Protein AF-A0A1I7UA02-F1 (afdb_monomer_lite)

Organism: NCBI:txid1561998

Sequence (76 aa):
MEAIRWDVLFSEISVVPRSNDVVRVYKDALKNINVSGRFDIKRNDGLTATIAFNGKLEGHSIFQMIIWDYLKCLTL

Radius of gyration: 13.69 Å; chains: 1; bounding box: 32×31×33 Å

pLDDT: mean 80.59, std 11.68, range [40.81, 91.5]

Structure (mmCIF, N/CA/C/O backbone):
data_AF-A0A1I7UA02-F1
#
_entry.id   AF-A0A1I7UA02-F1
#
loop_
_atom_site.group_PDB
_atom_site.id
_atom_site.type_symbol
_atom_site.label_atom_id
_atom_site.label_alt_id
_atom_site.label_comp_id
_atom_site.label_asym_id
_atom_site.label_entity_id
_atom_site.label_seq_id
_atom_site.pdbx_PDB_ins_code
_atom_site.Cartn_x
_atom_site.Cartn_y
_atom_site.Cartn_z
_atom_site.occupancy
_atom_site.B_iso_or_equiv
_atom_site.auth_seq_id
_atom_site.auth_comp_id
_atom_site.auth_asym_id
_atom_site.auth_atom_id
_atom_site.pdbx_PDB_model_num
ATOM 1 N N . MET A 1 1 ? 17.940 -1.056 -17.411 1.00 55.31 1 MET A N 1
ATOM 2 C CA . MET A 1 1 ? 17.124 -0.855 -16.194 1.00 55.31 1 MET A CA 1
ATOM 3 C C . MET A 1 1 ? 16.241 -2.079 -16.068 1.00 55.31 1 MET A C 1
ATOM 5 O O . MET A 1 1 ? 15.529 -2.361 -17.021 1.00 55.31 1 MET A O 1
ATOM 9 N N . GLU A 1 2 ? 16.341 -2.836 -14.980 1.00 65.88 2 GLU A N 1
ATOM 10 C CA . GLU A 1 2 ? 15.491 -4.015 -14.798 1.00 65.88 2 GLU A CA 1
ATOM 11 C C . GLU A 1 2 ? 14.070 -3.558 -14.449 1.00 65.88 2 GLU A C 1
ATOM 13 O O . GLU A 1 2 ? 13.874 -2.740 -13.546 1.00 65.88 2 GLU A O 1
ATOM 18 N N . ALA A 1 3 ? 13.087 -3.996 -15.233 1.00 74.62 3 ALA A N 1
ATOM 19 C CA . ALA A 1 3 ? 11.687 -3.688 -14.979 1.00 74.62 3 ALA A CA 1
ATOM 20 C C . ALA A 1 3 ? 11.206 -4.480 -13.756 1.00 74.62 3 ALA A C 1
ATOM 22 O O . ALA A 1 3 ? 11.530 -5.659 -13.612 1.00 74.62 3 ALA A O 1
ATOM 23 N N . ILE A 1 4 ? 10.415 -3.850 -12.883 1.00 76.81 4 ILE A N 1
ATOM 24 C CA . ILE A 1 4 ? 9.823 -4.550 -11.739 1.00 76.81 4 ILE A CA 1
ATOM 25 C C . ILE A 1 4 ? 8.826 -5.584 -12.272 1.00 76.81 4 ILE A C 1
ATOM 27 O O . ILE A 1 4 ? 7.839 -5.235 -12.921 1.00 76.81 4 ILE A O 1
ATOM 31 N N . ARG A 1 5 ? 9.088 -6.857 -11.977 1.00 85.88 5 ARG A N 1
ATOM 32 C CA . ARG A 1 5 ? 8.201 -7.987 -12.267 1.00 85.88 5 ARG A CA 1
ATOM 33 C C . ARG A 1 5 ? 7.133 -8.092 -11.182 1.00 85.88 5 ARG A C 1
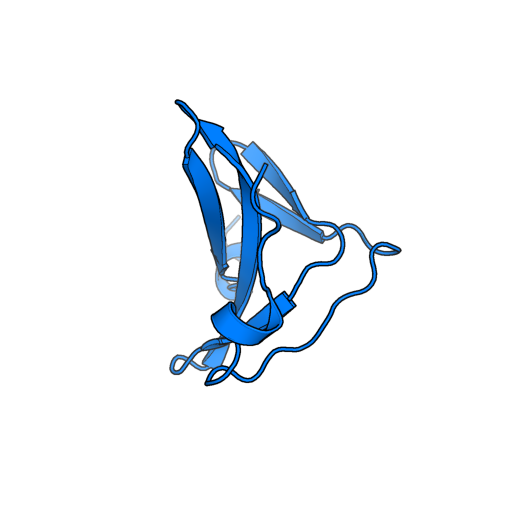ATOM 35 O O . ARG A 1 5 ? 7.293 -8.813 -10.200 1.00 85.88 5 ARG A O 1
ATOM 42 N N . TRP A 1 6 ? 6.066 -7.309 -11.333 1.00 80.50 6 TRP A N 1
ATOM 43 C CA . TRP A 1 6 ? 4.962 -7.254 -10.366 1.00 80.50 6 TRP A CA 1
ATOM 44 C C . TRP A 1 6 ? 4.281 -8.614 -10.163 1.00 80.50 6 TRP A C 1
ATOM 46 O O . TRP A 1 6 ? 3.862 -8.922 -9.053 1.00 80.50 6 TRP A O 1
ATOM 56 N N . ASP A 1 7 ? 4.224 -9.433 -11.213 1.00 83.44 7 ASP A N 1
ATOM 57 C CA . ASP A 1 7 ? 3.709 -10.805 -11.190 1.00 83.44 7 ASP A CA 1
ATOM 58 C C . ASP A 1 7 ? 4.487 -11.704 -10.223 1.00 83.44 7 ASP A C 1
ATOM 60 O O . ASP A 1 7 ? 3.893 -12.457 -9.457 1.00 83.44 7 ASP A O 1
ATOM 64 N N . VAL A 1 8 ? 5.816 -11.578 -10.209 1.00 86.44 8 VAL A N 1
ATOM 65 C CA . VAL A 1 8 ? 6.679 -12.323 -9.287 1.00 86.44 8 VAL A CA 1
ATOM 66 C C . VAL A 1 8 ? 6.518 -11.787 -7.866 1.00 86.44 8 VAL A C 1
ATOM 68 O O . VAL A 1 8 ? 6.340 -12.572 -6.935 1.00 86.44 8 VAL A O 1
ATOM 71 N N . LEU A 1 9 ? 6.515 -10.457 -7.705 1.00 82.12 9 LEU A N 1
ATOM 72 C CA . LEU A 1 9 ? 6.423 -9.793 -6.400 1.00 82.12 9 LEU A CA 1
ATOM 73 C C . LEU A 1 9 ? 5.142 -10.154 -5.629 1.00 82.12 9 LEU A C 1
ATOM 75 O O . LEU A 1 9 ? 5.174 -10.230 -4.404 1.00 82.12 9 LEU A O 1
ATOM 79 N N . PHE A 1 10 ? 4.029 -10.369 -6.335 1.00 84.50 10 PHE A N 1
ATOM 80 C CA . PHE A 1 10 ? 2.718 -10.640 -5.735 1.00 84.50 10 PHE A CA 1
ATOM 81 C C . PHE A 1 10 ? 2.213 -12.072 -5.949 1.00 84.50 10 PHE A C 1
ATOM 8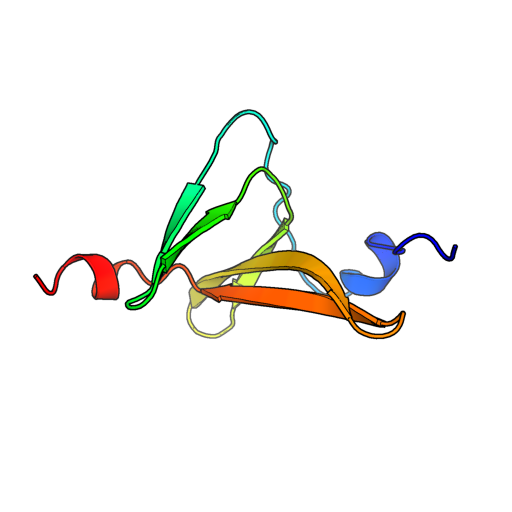3 O O . PHE A 1 10 ? 1.049 -12.346 -5.679 1.00 84.50 10 PHE A O 1
ATOM 90 N N . SER A 1 11 ? 3.061 -12.992 -6.410 1.00 87.88 11 SER A N 1
ATOM 91 C CA . SER A 1 11 ? 2.661 -14.366 -6.759 1.00 87.88 11 SER A CA 1
ATOM 92 C C . SER A 1 11 ? 1.953 -15.131 -5.629 1.00 87.88 11 SER A C 1
ATOM 94 O O . SER A 1 11 ? 1.059 -15.930 -5.896 1.00 87.88 11 SER A O 1
ATOM 96 N N . GLU A 1 12 ? 2.293 -14.839 -4.373 1.00 88.19 12 GLU A N 1
ATOM 97 C CA . GLU A 1 12 ? 1.714 -15.473 -3.178 1.00 88.19 12 GLU A CA 1
ATOM 98 C C . GLU A 1 12 ? 0.815 -14.526 -2.365 1.00 88.19 12 GLU A C 1
ATOM 100 O O . GLU A 1 12 ? 0.382 -14.850 -1.260 1.00 88.19 12 GLU A O 1
ATOM 105 N N . ILE A 1 13 ? 0.533 -13.330 -2.891 1.00 86.69 13 ILE A N 1
ATOM 106 C CA . ILE A 1 13 ? -0.196 -12.283 -2.176 1.00 86.69 13 ILE A CA 1
ATOM 107 C C . ILE A 1 13 ? -1.408 -11.866 -3.001 1.00 86.69 13 ILE A C 1
ATOM 109 O O . ILE A 1 13 ? -1.280 -11.354 -4.111 1.00 86.69 13 ILE A O 1
ATOM 113 N N . SER A 1 14 ? -2.604 -12.015 -2.430 1.00 86.38 14 SER A N 1
ATOM 114 C CA . SER A 1 14 ? -3.813 -11.489 -3.064 1.00 86.38 14 SER A CA 1
ATOM 115 C C . SER A 1 14 ? -3.749 -9.963 -3.135 1.00 86.38 14 SER A C 1
ATOM 117 O O . SER A 1 14 ? -3.651 -9.278 -2.110 1.00 86.38 14 SER A O 1
ATOM 119 N N . VAL A 1 15 ? -3.800 -9.441 -4.360 1.00 89.75 15 VAL A N 1
ATOM 120 C CA . VAL A 1 15 ? -3.746 -8.010 -4.656 1.00 89.75 15 VAL A CA 1
ATOM 121 C C . VAL A 1 15 ? -5.011 -7.545 -5.356 1.00 89.75 15 VAL A C 1
ATOM 123 O O . VAL A 1 15 ? -5.543 -8.213 -6.241 1.00 89.75 15 VAL A O 1
ATOM 126 N N . VAL A 1 16 ? -5.452 -6.340 -5.009 1.00 89.19 16 VAL A N 1
ATOM 127 C CA . VAL A 1 16 ? -6.504 -5.621 -5.725 1.00 89.19 16 VAL A CA 1
ATOM 128 C C . VAL A 1 16 ? -5.852 -4.471 -6.494 1.00 89.19 16 VAL A C 1
ATOM 130 O O . VAL A 1 16 ? -5.341 -3.538 -5.864 1.00 89.19 16 VAL A O 1
ATOM 133 N N . PRO A 1 17 ? -5.832 -4.503 -7.838 1.00 87.00 17 PRO A N 1
ATOM 134 C CA . PRO A 1 17 ? -5.317 -3.391 -8.621 1.00 87.00 17 PRO A CA 1
ATOM 135 C C . PRO A 1 17 ? -6.219 -2.165 -8.451 1.00 87.00 17 PRO A C 1
ATOM 137 O O . PRO A 1 17 ? -7.446 -2.270 -8.384 1.00 87.00 17 PRO A O 1
ATOM 140 N N . ARG A 1 18 ? -5.610 -0.984 -8.397 1.00 86.50 18 ARG A N 1
ATOM 141 C CA . ARG A 1 18 ? -6.312 0.298 -8.338 1.00 86.50 18 ARG A CA 1
ATOM 142 C C . ARG A 1 18 ? -6.032 1.107 -9.590 1.00 86.50 18 ARG A C 1
ATOM 144 O O . ARG A 1 18 ? -4.903 1.156 -10.076 1.0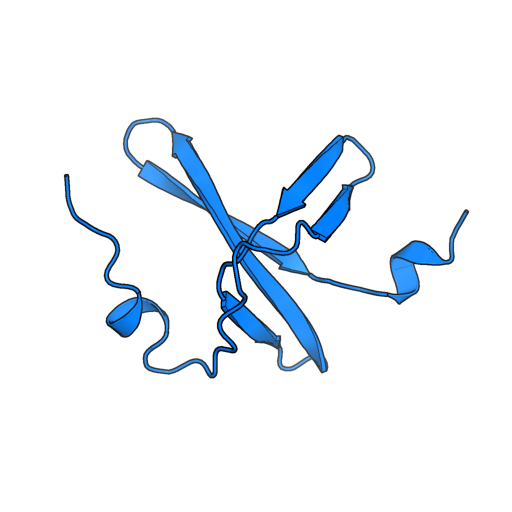0 86.50 18 ARG A O 1
ATOM 151 N N . SER A 1 19 ? -7.078 1.757 -10.082 1.00 85.88 19 SER A N 1
ATOM 152 C CA . SER A 1 19 ? -6.991 2.664 -11.219 1.00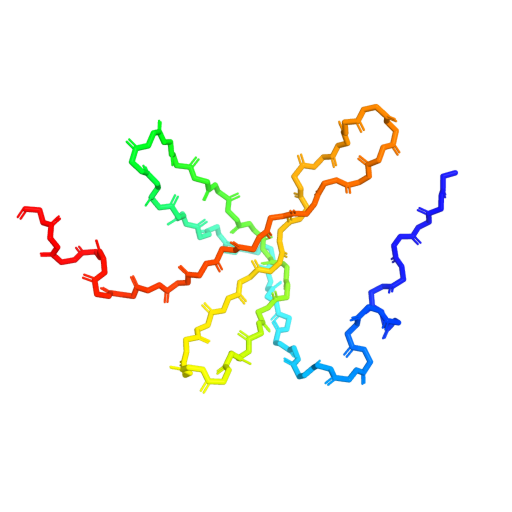 85.88 19 SER A CA 1
ATOM 153 C C . SER A 1 19 ? -6.252 3.953 -10.837 1.00 85.88 19 SER A C 1
ATOM 155 O O . SER A 1 19 ? -6.235 4.370 -9.676 1.00 85.88 19 SER A O 1
ATOM 157 N N . ASN A 1 20 ? -5.597 4.562 -11.825 1.00 85.12 20 ASN A N 1
ATOM 158 C CA . ASN A 1 20 ? -4.867 5.825 -11.676 1.00 85.12 20 ASN A CA 1
ATOM 159 C C . ASN A 1 20 ? -5.785 7.059 -11.763 1.00 85.12 20 ASN A C 1
ATOM 161 O O . ASN A 1 20 ? -5.299 8.181 -11.642 1.00 85.12 20 ASN A O 1
ATOM 165 N N . ASP A 1 21 ? -7.081 6.859 -11.997 1.00 89.56 21 ASP A N 1
ATOM 166 C CA . ASP A 1 21 ? -8.111 7.903 -12.083 1.00 89.56 21 ASP A CA 1
ATOM 167 C C . ASP A 1 21 ? -8.429 8.563 -10.735 1.00 89.56 21 ASP A C 1
ATOM 169 O O . ASP A 1 21 ? -8.898 9.700 -10.699 1.00 89.56 21 ASP A O 1
ATOM 173 N N . VAL A 1 22 ? -8.145 7.878 -9.627 1.00 82.81 22 VAL A N 1
ATOM 174 C CA . VAL A 1 22 ? -8.339 8.389 -8.273 1.00 82.81 22 VAL A CA 1
ATOM 175 C C . VAL A 1 22 ? -6.994 8.588 -7.582 1.00 82.81 22 VAL A C 1
ATOM 177 O O . VAL A 1 22 ? -6.163 7.680 -7.497 1.00 82.81 22 VAL A O 1
ATOM 180 N N . VAL A 1 23 ? -6.809 9.780 -7.010 1.00 88.38 23 VAL A N 1
ATOM 181 C CA . VAL A 1 23 ? -5.710 10.077 -6.086 1.00 88.38 23 VAL A CA 1
ATOM 182 C C . VAL A 1 23 ? -6.206 9.896 -4.657 1.00 88.38 23 VAL A C 1
ATOM 184 O O . VAL A 1 23 ? -7.136 10.570 -4.216 1.00 88.38 23 VAL A O 1
ATOM 187 N N . ARG A 1 24 ? -5.562 8.998 -3.913 1.00 88.19 24 ARG A N 1
ATOM 188 C CA . ARG A 1 24 ? -5.767 8.822 -2.472 1.00 88.19 24 ARG A CA 1
ATOM 189 C C . ARG A 1 24 ? -4.686 9.587 -1.723 1.00 88.19 24 ARG A C 1
ATOM 191 O O . ARG A 1 24 ? -3.517 9.513 -2.092 1.00 88.19 24 ARG A O 1
ATOM 198 N N . VAL A 1 25 ? -5.061 10.301 -0.668 1.00 87.38 25 VAL A N 1
ATOM 199 C CA . VAL A 1 25 ? -4.115 11.075 0.143 1.00 87.38 25 VAL A CA 1
ATOM 200 C C . VAL A 1 25 ? -3.950 10.391 1.488 1.00 87.38 25 VAL A C 1
ATOM 202 O O . VAL A 1 25 ? -4.890 10.336 2.279 1.00 87.38 25 VAL A O 1
ATOM 205 N N . TYR A 1 26 ? -2.753 9.875 1.750 1.00 85.81 26 TYR A N 1
ATOM 206 C CA . TYR A 1 26 ? -2.376 9.433 3.084 1.00 85.81 26 TYR A CA 1
ATOM 207 C C . TYR A 1 26 ? -1.824 10.629 3.857 1.00 85.81 26 TYR A C 1
ATOM 209 O O . TYR A 1 26 ? -0.829 11.231 3.448 1.00 85.81 26 TYR A O 1
ATOM 217 N N . LYS A 1 27 ? -2.495 10.993 4.951 1.00 83.75 27 LYS A N 1
ATOM 218 C CA . LYS A 1 27 ? -2.050 12.062 5.845 1.00 83.75 27 LYS A CA 1
ATOM 219 C C . LYS A 1 27 ? -1.075 11.471 6.856 1.00 83.75 27 LYS A C 1
ATOM 221 O O . LYS A 1 27 ? -1.494 10.772 7.774 1.00 83.75 27 LYS A O 1
ATOM 226 N N . ASP A 1 28 ? 0.212 11.731 6.663 1.00 76.75 28 ASP A N 1
ATOM 227 C CA . ASP A 1 28 ? 1.225 11.497 7.687 1.00 76.75 28 ASP A CA 1
ATOM 228 C C . ASP A 1 28 ? 1.428 12.779 8.507 1.00 76.75 28 ASP A C 1
ATOM 230 O O . ASP A 1 28 ? 1.153 13.880 8.027 1.00 76.75 28 ASP A O 1
ATOM 234 N N . ALA A 1 29 ? 1.935 12.652 9.732 1.00 78.81 29 ALA A N 1
ATOM 235 C CA . ALA A 1 29 ? 2.135 13.783 10.640 1.00 78.81 29 ALA A CA 1
ATOM 236 C C . ALA A 1 29 ? 3.060 14.867 10.054 1.00 78.81 29 ALA A C 1
ATOM 238 O O . ALA A 1 29 ? 2.931 16.043 10.384 1.00 78.81 29 ALA A O 1
ATOM 239 N N . LEU A 1 30 ? 3.988 14.471 9.177 1.00 78.00 30 LEU A N 1
ATOM 240 C CA . LEU A 1 30 ? 4.976 15.366 8.573 1.00 78.00 30 LEU A CA 1
ATOM 241 C C . LEU A 1 30 ? 4.594 15.835 7.166 1.00 78.00 30 LEU A C 1
ATOM 243 O O . LEU A 1 30 ? 5.027 16.906 6.742 1.00 78.00 30 LEU A O 1
ATOM 247 N N . LYS A 1 31 ? 3.842 15.029 6.406 1.00 80.50 31 LYS A N 1
ATOM 248 C CA . LYS A 1 31 ? 3.489 15.341 5.015 1.00 80.50 31 LYS A CA 1
ATOM 249 C C . LYS A 1 31 ? 2.330 14.503 4.492 1.00 80.50 31 LYS A C 1
ATOM 251 O O . LYS A 1 31 ? 2.099 13.375 4.908 1.00 80.50 31 LYS A O 1
ATOM 256 N N . ASN A 1 32 ? 1.674 15.023 3.465 1.00 86.75 32 ASN A N 1
ATOM 257 C CA . ASN A 1 32 ? 0.717 14.247 2.690 1.00 86.75 32 ASN A CA 1
ATOM 258 C C . ASN A 1 32 ? 1.447 13.404 1.640 1.00 86.75 32 ASN A C 1
ATOM 260 O O . ASN A 1 32 ? 2.317 13.904 0.923 1.00 86.75 32 ASN A O 1
ATOM 264 N N . ILE A 1 33 ? 1.071 12.132 1.533 1.00 84.06 33 ILE A N 1
ATOM 265 C CA . ILE A 1 33 ? 1.549 11.224 0.493 1.00 84.06 33 ILE A CA 1
ATOM 266 C C . ILE A 1 33 ? 0.398 10.984 -0.482 1.00 84.06 33 ILE A C 1
ATOM 268 O O . ILE A 1 33 ? -0.612 10.370 -0.134 1.00 84.06 33 ILE A O 1
ATOM 272 N N . ASN A 1 34 ? 0.558 11.475 -1.710 1.00 86.94 34 ASN A N 1
ATOM 273 C CA . ASN A 1 34 ? -0.406 11.259 -2.783 1.00 86.94 34 ASN A CA 1
ATOM 274 C C . ASN A 1 34 ? -0.134 9.909 -3.451 1.00 86.94 34 ASN A C 1
ATOM 276 O O . ASN A 1 34 ? 0.974 9.643 -3.917 1.00 86.94 34 ASN A O 1
ATOM 280 N N . VAL A 1 35 ? -1.157 9.063 -3.508 1.00 86.62 35 VAL A N 1
ATOM 281 C CA . VAL A 1 35 ? -1.092 7.702 -4.038 1.00 86.62 35 VAL A CA 1
ATOM 282 C C . VAL A 1 35 ? -2.123 7.559 -5.153 1.00 86.62 35 VAL A C 1
ATOM 284 O O . VAL A 1 35 ? -3.324 7.522 -4.887 1.00 86.62 35 VAL A O 1
ATOM 287 N N . SER A 1 36 ? -1.662 7.460 -6.400 1.00 84.88 36 SER A N 1
ATOM 288 C CA . SER A 1 36 ? -2.485 7.112 -7.565 1.00 84.88 36 SER A CA 1
ATOM 289 C C . SER A 1 36 ? -2.234 5.663 -7.994 1.00 84.88 36 SER A C 1
ATOM 291 O O . SER A 1 36 ? -1.090 5.198 -8.007 1.00 84.88 36 SER A O 1
ATOM 293 N N . GLY A 1 37 ? -3.318 4.938 -8.287 1.00 79.44 37 GLY A N 1
ATOM 294 C CA . GLY A 1 37 ? -3.311 3.513 -8.633 1.00 79.44 37 GLY A CA 1
ATOM 295 C C . GLY A 1 37 ? -2.637 2.608 -7.608 1.00 79.44 37 GLY A C 1
ATOM 296 O O . GLY A 1 37 ? -2.916 2.719 -6.406 1.00 79.44 37 GLY A O 1
ATOM 297 N N . ARG A 1 38 ? -1.744 1.733 -8.105 1.00 82.75 38 ARG A N 1
ATOM 298 C CA . ARG A 1 38 ? -0.974 0.701 -7.373 1.00 82.75 38 ARG A CA 1
ATOM 299 C C . ARG A 1 38 ? -1.797 -0.555 -7.044 1.00 82.75 38 ARG A C 1
ATOM 301 O O . ARG A 1 38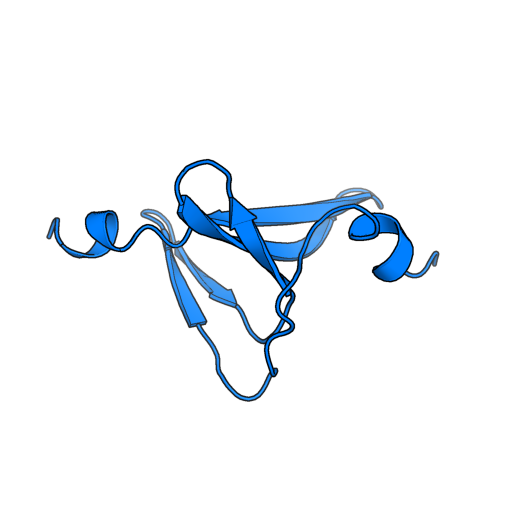 ? -2.882 -0.763 -7.581 1.00 82.75 38 ARG A O 1
ATOM 308 N N . PHE A 1 39 ? -1.233 -1.413 -6.198 1.00 87.44 39 PHE A N 1
ATOM 309 C CA . PHE A 1 39 ? -1.861 -2.633 -5.704 1.00 87.44 39 PHE A CA 1
ATOM 310 C C . PHE A 1 39 ? -2.162 -2.483 -4.218 1.00 87.44 39 PHE A C 1
ATOM 312 O O . PHE A 1 39 ? -1.274 -2.145 -3.426 1.00 87.44 39 PHE A O 1
ATOM 319 N N . ASP A 1 40 ? -3.412 -2.738 -3.856 1.00 90.25 40 ASP A N 1
ATOM 320 C CA . ASP A 1 40 ? -3.816 -2.890 -2.468 1.00 90.25 40 ASP A CA 1
ATOM 321 C C . ASP A 1 40 ? -3.676 -4.361 -2.062 1.00 90.25 40 ASP A C 1
ATOM 323 O O . ASP A 1 40 ? -4.042 -5.253 -2.823 1.00 90.25 40 ASP A O 1
ATOM 327 N N . ILE A 1 41 ? -3.185 -4.608 -0.853 1.00 91.31 41 ILE A N 1
ATOM 328 C CA . ILE A 1 41 ? -3.111 -5.929 -0.227 1.00 91.31 41 ILE A CA 1
ATOM 329 C C . ILE A 1 41 ? -3.966 -5.942 1.033 1.00 91.31 41 ILE A C 1
ATOM 331 O O . ILE A 1 41 ? -4.039 -4.950 1.769 1.00 91.31 41 ILE A O 1
ATOM 335 N N . LYS A 1 42 ? -4.590 -7.087 1.305 1.00 89.69 42 LYS A N 1
ATOM 336 C CA . LYS A 1 42 ? -5.242 -7.343 2.587 1.00 89.69 42 LYS A CA 1
ATOM 337 C C . LYS A 1 42 ? -4.219 -7.948 3.540 1.00 89.69 42 LYS A C 1
ATOM 339 O O . LYS A 1 42 ? -3.637 -8.986 3.245 1.00 89.69 42 LYS A O 1
ATOM 344 N N . ARG A 1 43 ? -3.981 -7.288 4.670 1.00 89.25 43 ARG A N 1
ATOM 345 C CA . ARG A 1 43 ? -3.082 -7.783 5.715 1.00 89.25 43 ARG A CA 1
ATOM 346 C C . ARG A 1 43 ? -3.821 -8.731 6.660 1.00 89.25 43 ARG A C 1
ATOM 348 O O . ARG A 1 43 ? -5.041 -8.651 6.803 1.00 89.25 43 ARG A O 1
ATOM 355 N N . ASN A 1 44 ? -3.064 -9.583 7.353 1.00 89.44 44 ASN A N 1
ATOM 356 C CA . ASN A 1 44 ? -3.604 -10.531 8.338 1.00 89.44 44 ASN A CA 1
ATOM 357 C C . ASN A 1 44 ? -4.300 -9.840 9.524 1.00 89.44 44 ASN A C 1
ATOM 359 O O . ASN A 1 44 ? -5.163 -10.438 10.153 1.00 89.44 44 ASN A O 1
ATOM 363 N N . ASP A 1 45 ? -3.957 -8.579 9.807 1.00 89.69 45 ASP A N 1
ATOM 364 C CA . ASP A 1 45 ? -4.621 -7.733 10.810 1.00 89.69 45 ASP A CA 1
ATOM 365 C C . ASP A 1 45 ? -5.966 -7.151 10.328 1.00 89.69 45 ASP A C 1
ATOM 367 O O . ASP A 1 45 ? -6.608 -6.379 11.035 1.00 89.69 45 ASP A O 1
ATOM 371 N N . GLY A 1 46 ? -6.411 -7.509 9.120 1.00 88.69 46 GLY A N 1
ATOM 372 C CA . GLY A 1 46 ? -7.660 -7.033 8.543 1.00 88.69 46 GLY A CA 1
ATOM 373 C C . GLY A 1 46 ? -7.575 -5.631 7.937 1.00 88.69 46 GLY A C 1
ATOM 374 O O . GLY A 1 46 ? -8.569 -5.178 7.365 1.00 88.69 46 GLY A O 1
ATOM 375 N N . LEU A 1 47 ? -6.428 -4.951 7.973 1.00 91.25 47 LEU A N 1
ATOM 376 C CA . LEU A 1 47 ? -6.263 -3.641 7.345 1.00 91.25 47 LEU A CA 1
ATOM 377 C C . LEU A 1 47 ? -5.890 -3.761 5.864 1.00 91.25 47 LEU A C 1
ATOM 379 O O . LEU A 1 47 ? -5.355 -4.770 5.393 1.00 91.25 47 LEU A O 1
ATOM 383 N N . THR A 1 48 ? -6.186 -2.704 5.114 1.00 91.50 48 THR A N 1
ATOM 384 C CA . THR A 1 48 ? -5.750 -2.566 3.723 1.00 91.50 48 THR A CA 1
ATOM 385 C C . THR A 1 48 ? -4.429 -1.815 3.702 1.00 91.50 48 THR A C 1
ATOM 387 O O . THR A 1 48 ? -4.312 -0.756 4.320 1.00 91.50 48 THR A O 1
ATOM 390 N N . ALA A 1 49 ? -3.448 -2.319 2.961 1.00 90.94 49 ALA A N 1
ATOM 391 C CA . ALA A 1 49 ? -2.211 -1.595 2.706 1.00 90.94 49 ALA A CA 1
ATOM 392 C C . ALA A 1 49 ? -1.964 -1.420 1.209 1.00 90.94 49 ALA A C 1
ATOM 394 O O . ALA A 1 49 ? -2.369 -2.256 0.411 1.00 90.94 49 ALA A O 1
ATOM 395 N N . THR A 1 50 ? -1.279 -0.348 0.827 1.00 90.81 50 THR A N 1
ATOM 396 C CA . THR A 1 50 ? -0.821 -0.127 -0.548 1.00 90.81 50 THR A CA 1
ATOM 397 C C . THR A 1 50 ? 0.696 -0.149 -0.583 1.00 90.81 50 THR A C 1
ATOM 399 O O . THR A 1 50 ? 1.341 0.578 0.177 1.00 90.81 50 THR A O 1
ATOM 402 N N . ILE A 1 51 ? 1.272 -0.940 -1.492 1.00 84.69 51 ILE A N 1
ATOM 403 C CA . ILE A 1 51 ? 2.706 -0.863 -1.784 1.00 84.69 51 ILE A CA 1
ATOM 404 C C . ILE A 1 51 ? 2.931 0.232 -2.817 1.00 84.69 51 ILE A C 1
ATOM 406 O O . ILE A 1 51 ? 2.420 0.193 -3.938 1.00 84.69 51 ILE A O 1
ATOM 410 N N . ALA A 1 52 ? 3.710 1.227 -2.420 1.00 77.69 52 ALA A N 1
ATOM 411 C CA . ALA A 1 52 ? 3.981 2.420 -3.175 1.00 77.69 52 ALA A CA 1
ATOM 412 C C . ALA A 1 52 ? 5.466 2.528 -3.561 1.00 77.69 52 ALA A C 1
ATOM 414 O O . ALA A 1 52 ? 6.324 2.670 -2.702 1.00 77.69 52 ALA A O 1
ATOM 415 N N . PHE A 1 53 ? 5.783 2.532 -4.857 1.00 74.62 53 PHE A N 1
ATOM 416 C CA . PHE A 1 53 ? 7.095 2.961 -5.343 1.00 74.62 53 PHE A CA 1
ATOM 417 C C . PHE A 1 53 ? 7.320 4.454 -5.049 1.00 74.62 53 PHE A C 1
ATOM 419 O O . PHE A 1 53 ? 6.520 5.296 -5.473 1.00 74.62 53 PHE A O 1
ATOM 426 N N . ASN A 1 54 ? 8.401 4.769 -4.338 1.00 73.38 54 ASN A N 1
ATOM 427 C CA . ASN A 1 54 ? 8.756 6.125 -3.912 1.00 73.38 54 ASN A CA 1
ATOM 428 C C . ASN A 1 54 ? 10.066 6.617 -4.563 1.00 73.38 54 ASN A C 1
ATOM 430 O O . ASN A 1 54 ? 10.775 7.453 -4.012 1.00 73.38 54 ASN A O 1
ATOM 434 N N . GLY A 1 55 ? 10.401 6.089 -5.744 1.00 72.00 55 GLY A N 1
ATOM 435 C CA . GLY A 1 55 ? 11.591 6.487 -6.496 1.00 72.00 55 GLY A CA 1
ATOM 436 C C . GLY A 1 55 ? 12.800 5.589 -6.243 1.00 72.00 55 GLY A C 1
ATOM 437 O O . GLY A 1 55 ? 12.666 4.418 -5.881 1.00 72.00 55 GLY A O 1
ATOM 438 N N . LYS A 1 56 ? 13.995 6.133 -6.490 1.00 75.50 56 LYS A N 1
ATOM 439 C CA . LYS A 1 56 ? 15.269 5.431 -6.312 1.00 75.50 56 LYS A CA 1
ATOM 440 C C . LYS A 1 56 ? 16.187 6.216 -5.388 1.00 75.50 56 LYS A C 1
ATOM 442 O O . LYS A 1 56 ? 16.286 7.431 -5.530 1.00 75.50 56 LYS A O 1
ATOM 447 N N . LEU A 1 57 ? 16.887 5.513 -4.510 1.00 73.81 57 LEU A N 1
ATOM 448 C CA . LEU A 1 57 ? 17.994 6.046 -3.721 1.00 73.81 57 LEU A CA 1
ATOM 449 C C . LEU A 1 57 ? 19.213 5.183 -4.011 1.00 73.81 57 LEU A C 1
ATOM 451 O O . LEU A 1 57 ? 19.129 3.963 -3.919 1.00 73.81 57 LEU A O 1
ATOM 455 N N . GLU A 1 58 ? 20.306 5.814 -4.442 1.00 82.50 58 GLU A N 1
ATOM 456 C CA . GLU A 1 58 ? 21.578 5.126 -4.723 1.00 82.50 58 GLU A CA 1
ATOM 457 C C . GLU A 1 58 ? 21.442 3.939 -5.700 1.00 82.50 58 GLU A C 1
ATOM 459 O O . GLU A 1 58 ? 22.110 2.921 -5.590 1.00 82.50 58 GLU A O 1
ATOM 464 N N . GLY A 1 59 ? 20.534 4.051 -6.676 1.00 78.75 59 GLY A N 1
ATOM 465 C CA . GLY A 1 59 ? 20.276 2.991 -7.657 1.00 78.75 59 GLY A CA 1
ATOM 466 C C . GLY A 1 59 ? 19.314 1.895 -7.185 1.00 78.75 59 GLY A C 1
ATOM 467 O O . GLY A 1 59 ? 18.823 1.135 -8.023 1.00 78.75 59 GLY A O 1
ATOM 468 N N . HIS A 1 60 ? 18.948 1.870 -5.903 1.00 76.06 60 HIS A N 1
ATOM 469 C CA . HIS A 1 60 ? 17.968 0.944 -5.344 1.00 76.06 60 HIS A CA 1
ATOM 470 C C . HIS A 1 60 ? 16.549 1.510 -5.425 1.00 76.06 60 HIS A C 1
ATOM 472 O O . HIS A 1 60 ? 16.296 2.669 -5.093 1.00 76.06 60 HIS A O 1
ATOM 478 N N . SER A 1 61 ? 15.604 0.680 -5.863 1.00 77.94 61 SER A N 1
ATOM 479 C CA . SER A 1 61 ? 14.176 1.007 -5.853 1.00 77.94 61 SER A CA 1
ATOM 480 C C . SER A 1 61 ? 13.666 1.060 -4.415 1.00 77.94 61 SER A C 1
ATOM 482 O O . SER A 1 61 ? 13.745 0.061 -3.702 1.00 77.94 61 SER A O 1
ATOM 484 N N . ILE A 1 62 ? 13.107 2.199 -3.998 1.00 80.00 62 ILE A N 1
ATOM 485 C CA . ILE A 1 62 ? 12.465 2.317 -2.688 1.00 80.00 62 ILE A CA 1
ATOM 486 C C . ILE A 1 62 ? 10.976 2.046 -2.836 1.00 80.00 62 ILE A C 1
ATOM 488 O O . ILE A 1 62 ? 10.272 2.688 -3.623 1.00 80.00 62 ILE A O 1
ATOM 492 N N . PHE A 1 63 ? 10.492 1.144 -1.993 1.00 79.12 63 PHE A N 1
ATOM 493 C CA . PHE A 1 63 ? 9.077 0.903 -1.789 1.00 79.12 63 PHE A CA 1
ATOM 494 C C . PHE A 1 63 ? 8.676 1.360 -0.391 1.00 79.12 63 PHE A C 1
ATOM 496 O O . PHE A 1 63 ? 9.419 1.204 0.574 1.00 79.12 63 PHE A O 1
ATOM 503 N N . GLN A 1 64 ? 7.485 1.929 -0.291 1.00 81.81 64 GLN A N 1
ATOM 504 C CA . GLN A 1 64 ? 6.823 2.262 0.958 1.00 81.81 64 GLN A CA 1
ATOM 505 C C . GLN A 1 64 ? 5.551 1.434 1.064 1.00 81.81 64 GLN A C 1
ATOM 507 O O . GLN A 1 64 ? 4.865 1.219 0.069 1.00 81.81 64 GLN A O 1
ATOM 512 N N . MET A 1 65 ? 5.220 0.987 2.269 1.00 87.31 65 MET A N 1
ATOM 513 C CA . MET A 1 65 ? 3.930 0.372 2.549 1.00 87.31 65 MET A CA 1
ATOM 514 C C . MET A 1 65 ? 3.089 1.366 3.340 1.00 87.31 65 MET A C 1
ATOM 516 O O . MET A 1 65 ? 3.471 1.776 4.433 1.00 87.31 65 MET A O 1
ATOM 520 N N . ILE A 1 66 ? 1.948 1.747 2.778 1.00 88.94 66 ILE A N 1
ATOM 521 C CA . ILE A 1 66 ? 1.001 2.668 3.401 1.00 88.94 66 ILE A CA 1
ATOM 522 C C . ILE A 1 66 ? -0.145 1.837 3.954 1.00 88.94 66 ILE A C 1
ATOM 524 O O . ILE A 1 66 ? -0.812 1.147 3.188 1.00 88.94 66 ILE A O 1
ATOM 528 N N . ILE A 1 67 ? -0.362 1.886 5.266 1.00 91.00 67 ILE A N 1
ATOM 529 C CA . ILE A 1 67 ? -1.456 1.171 5.928 1.00 91.00 67 ILE A CA 1
ATOM 530 C C . ILE A 1 67 ? -2.620 2.145 6.088 1.00 91.00 67 ILE A C 1
ATOM 532 O O . ILE A 1 67 ? -2.497 3.160 6.771 1.00 91.00 67 ILE A O 1
ATOM 536 N N . TRP A 1 68 ? -3.751 1.837 5.458 1.00 88.06 68 TRP A N 1
ATOM 537 C CA . TRP A 1 68 ? -4.967 2.640 5.550 1.00 88.06 68 TRP A CA 1
ATOM 538 C C . TRP A 1 68 ? -5.719 2.270 6.824 1.00 88.06 68 TRP A C 1
ATOM 540 O O . TRP A 1 68 ? -6.641 1.455 6.814 1.00 88.06 68 TRP A O 1
ATOM 550 N N . ASP A 1 69 ? -5.275 2.847 7.935 1.00 84.81 69 ASP A N 1
ATOM 551 C CA . ASP A 1 69 ? -5.956 2.732 9.216 1.00 84.81 69 ASP A CA 1
ATOM 552 C C . ASP A 1 69 ? -6.946 3.890 9.389 1.00 84.81 69 ASP A C 1
ATOM 554 O O . ASP A 1 69 ? -6.573 5.028 9.681 1.00 84.81 69 ASP A O 1
ATOM 558 N N . TYR A 1 70 ? -8.228 3.587 9.195 1.00 68.75 70 TYR A N 1
ATOM 559 C CA . TYR A 1 70 ? -9.318 4.553 9.322 1.00 68.75 70 TYR A CA 1
ATOM 560 C C . TYR A 1 70 ? -9.490 5.076 10.757 1.00 68.75 70 TYR A C 1
ATOM 562 O O . TYR A 1 70 ? -10.073 6.144 10.938 1.00 68.75 70 TYR A O 1
ATOM 570 N N . LEU A 1 71 ? -8.955 4.380 11.769 1.00 59.84 71 LEU A N 1
ATOM 571 C CA . LEU A 1 71 ? -9.015 4.824 13.164 1.00 59.84 71 LEU A CA 1
ATOM 572 C C . LEU A 1 71 ? -8.072 6.003 13.436 1.00 59.84 71 LEU A C 1
ATOM 574 O O . LEU A 1 71 ? -8.352 6.812 14.317 1.00 59.84 71 LEU A O 1
ATOM 578 N N . LYS A 1 72 ? -7.003 6.171 12.645 1.00 54.69 72 LYS A N 1
ATOM 579 C CA . LYS A 1 72 ? -6.085 7.318 12.770 1.00 54.69 72 LYS A CA 1
ATOM 580 C C . LYS A 1 72 ? -6.631 8.620 12.182 1.00 54.69 72 LYS A C 1
ATOM 582 O O . LYS A 1 72 ? -6.060 9.675 12.432 1.00 54.69 72 LYS A O 1
ATOM 587 N N . CYS A 1 73 ? -7.724 8.577 11.418 1.00 46.91 73 CYS A N 1
ATOM 588 C CA . CYS A 1 73 ? -8.370 9.784 10.893 1.00 46.91 73 CYS A CA 1
ATOM 589 C C . CYS A 1 73 ? -9.366 10.440 11.869 1.00 46.91 73 CYS A C 1
ATOM 591 O O . CYS A 1 73 ? -9.854 11.522 11.555 1.00 46.91 73 CYS A O 1
ATOM 593 N N . LEU A 1 74 ? -9.678 9.814 13.013 1.00 44.00 74 LEU A N 1
ATOM 594 C CA . LEU A 1 74 ? -10.670 10.305 13.985 1.00 44.00 74 LEU A CA 1
ATOM 595 C C . LEU A 1 74 ? -10.064 11.013 15.207 1.00 44.00 74 LEU A C 1
ATOM 597 O O . LEU A 1 74 ? -10.805 11.581 16.002 1.00 44.00 74 LEU A O 1
ATOM 601 N N . THR A 1 75 ? -8.741 11.005 15.364 1.00 42.31 75 THR A N 1
ATOM 602 C CA . THR A 1 75 ? -8.040 11.764 16.405 1.00 42.31 75 THR A CA 1
ATOM 603 C C . THR A 1 75 ? -7.556 13.100 15.837 1.00 42.31 75 THR A C 1
ATOM 605 O O . THR A 1 75 ? -6.423 13.217 15.373 1.00 42.31 75 THR A O 1
ATOM 608 N N . LEU A 1 76 ? -8.442 14.101 15.856 1.00 40.81 76 LEU A N 1
ATOM 609 C CA . LEU A 1 76 ? -8.124 15.531 15.766 1.00 40.81 76 LEU A CA 1
ATOM 610 C C . LEU A 1 76 ? -8.783 16.253 16.939 1.00 40.81 76 LEU A C 1
ATOM 612 O O . LEU A 1 76 ? -9.979 15.979 17.180 1.00 40.81 76 LEU A O 1
#

Foldseek 3Di:
DDDDPVCVVCVPFDWDWAAQPDWDWDDDPVDID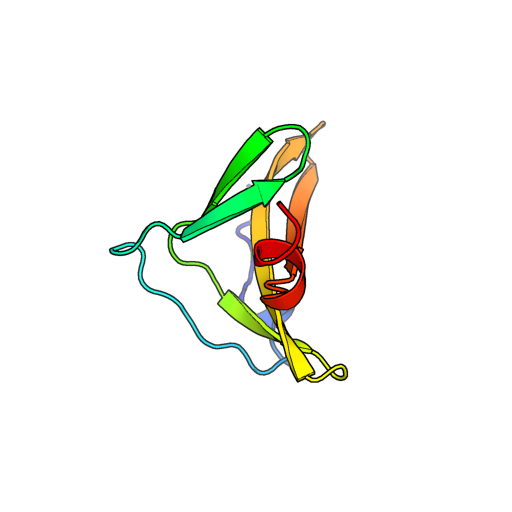TDGTAIWGQDPVRWIKGWDFPDDDPNDTDIDIGTPDPVVVPPD

Secondary structure (DSSP, 8-state):
-PPP-HHHHTTTS-EEE--TTSEEEEE-SS-EEEEES-EEEE-TTS-EEEEEEEEEETTEEEEEEEEE-GGGGS--